Protein AF-A0AAV6Z586-F1 (afdb_monomer_lite)

Organism: Engystomops pustulosus (NCBI:txid76066)

Secondary structure (DSSP, 8-state):
-----HHHHHHHHHHHHHHTGGG---------PPPP----------S--HHHHHHHHHHHHHHHHHHHHHS--TTTTS--PPPHHHHHHHHHHHHHHHHHHHTT--SSSSPPPPP---S-HHHHHTSPPPPHHHHHHHHHHHHHHHHHHTT-S----S-S-------

pLDDT: mean 77.26, std 22.9, range [33.81, 98.69]

Structure (mmCIF, N/CA/C/O backbone):
data_AF-A0AAV6Z586-F1
#
_entry.id   AF-A0AAV6Z586-F1
#
loop_
_atom_site.group_PDB
_atom_site.id
_atom_site.type_symbol
_atom_site.label_atom_id
_atom_site.label_alt_id
_atom_site.label_comp_id
_atom_site.label_asym_id
_atom_site.label_entity_id
_atom_site.label_seq_id
_atom_site.pdbx_PDB_ins_code
_atom_site.Cartn_x
_atom_site.Cartn_y
_atom_site.Cartn_z
_atom_site.occupancy
_atom_site.B_iso_or_equiv
_atom_site.auth_seq_id
_atom_site.auth_comp_id
_atom_site.auth_asym_id
_atom_site.auth_atom_id
_atom_site.pdbx_PDB_model_num
ATOM 1 N N . MET A 1 1 ? 4.780 38.261 -3.158 1.00 38.09 1 MET A N 1
ATOM 2 C CA . MET A 1 1 ? 4.304 36.877 -2.952 1.00 38.09 1 MET A CA 1
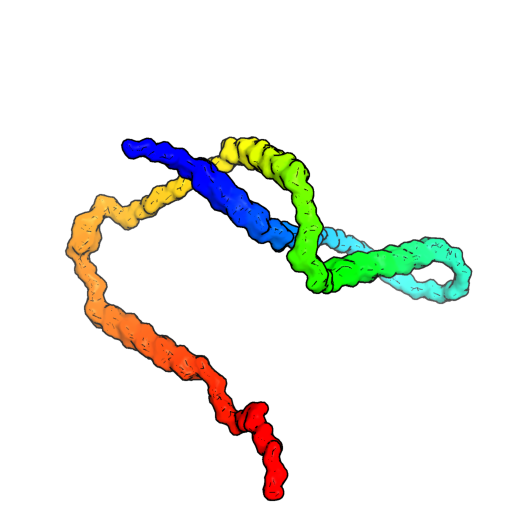ATOM 3 C C . MET A 1 1 ? 4.747 36.446 -1.570 1.00 38.09 1 MET A C 1
ATOM 5 O O . MET A 1 1 ? 5.892 36.068 -1.372 1.00 38.09 1 MET A O 1
ATOM 9 N N . SER A 1 2 ? 3.879 36.674 -0.593 1.00 33.81 2 SER A N 1
ATOM 10 C CA . SER A 1 2 ? 4.098 36.364 0.815 1.00 33.81 2 SER A CA 1
ATOM 11 C C . SER A 1 2 ? 3.975 34.854 1.008 1.00 33.81 2 SER A C 1
ATOM 13 O O . SER A 1 2 ? 2.892 34.299 0.851 1.00 33.81 2 SER A O 1
ATOM 15 N N . CYS A 1 3 ? 5.089 34.193 1.330 1.00 39.31 3 CYS A N 1
ATOM 16 C CA . CYS A 1 3 ? 5.073 32.840 1.877 1.00 39.31 3 CYS A CA 1
ATOM 17 C C . CYS A 1 3 ? 4.271 32.860 3.181 1.00 39.31 3 CYS A C 1
ATOM 19 O O . CYS A 1 3 ? 4.772 33.305 4.214 1.00 39.31 3 CYS A O 1
ATOM 21 N N . LEU A 1 4 ? 3.026 32.393 3.134 1.00 36.91 4 LEU A N 1
ATOM 22 C CA . LEU A 1 4 ? 2.324 31.958 4.334 1.00 36.91 4 LEU A CA 1
ATOM 23 C C . LEU A 1 4 ? 3.135 30.804 4.949 1.00 36.91 4 LEU A C 1
ATOM 25 O O . LEU A 1 4 ? 3.556 29.899 4.223 1.00 36.91 4 LEU A O 1
ATOM 29 N N . PRO A 1 5 ? 3.435 30.842 6.256 1.00 44.72 5 PRO A N 1
ATOM 30 C CA . PRO A 1 5 ? 4.279 29.836 6.873 1.00 44.72 5 PRO A CA 1
ATOM 31 C C . PRO A 1 5 ? 3.540 28.495 6.873 1.00 44.72 5 PRO A C 1
ATOM 33 O O . PRO A 1 5 ? 2.442 28.388 7.416 1.00 44.72 5 PRO A O 1
ATOM 36 N N . LEU A 1 6 ? 4.187 27.460 6.330 1.00 51.44 6 LEU A N 1
ATOM 37 C CA . LEU A 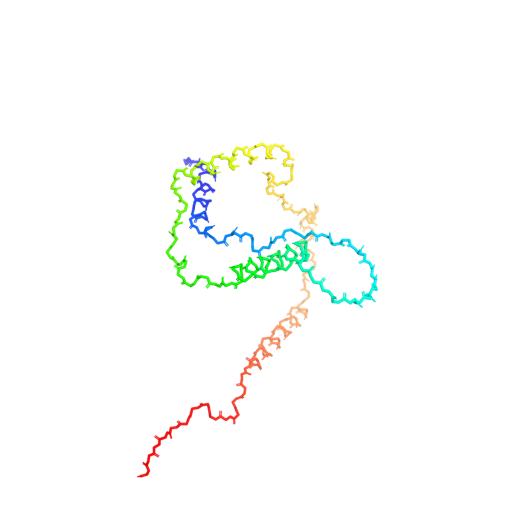1 6 ? 3.762 26.048 6.333 1.00 51.44 6 LEU A CA 1
ATOM 38 C C . LEU A 1 6 ? 3.264 25.525 7.701 1.00 51.44 6 LEU A C 1
ATOM 40 O O . LEU A 1 6 ? 2.594 24.499 7.765 1.00 51.44 6 LEU A O 1
ATOM 44 N N . GLY A 1 7 ? 3.568 26.222 8.800 1.00 45.28 7 GLY A N 1
ATOM 45 C CA . GLY A 1 7 ? 3.055 25.906 10.133 1.0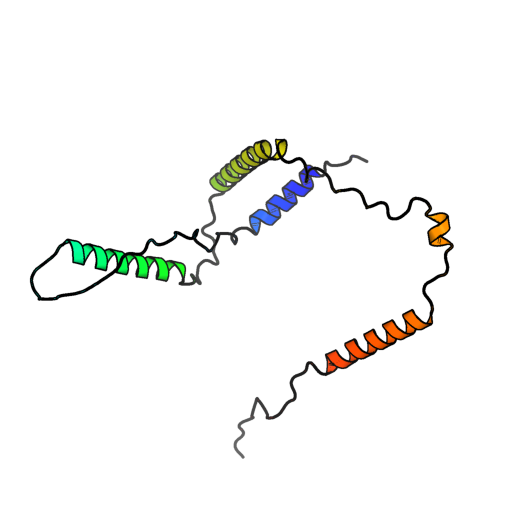0 45.28 7 GLY A CA 1
ATOM 46 C C . GLY A 1 7 ? 1.546 26.121 10.308 1.00 45.28 7 GLY A C 1
ATOM 47 O O . GLY A 1 7 ? 0.948 25.420 11.118 1.00 45.28 7 GLY A O 1
ATOM 48 N N . ALA A 1 8 ? 0.920 27.037 9.558 1.00 45.50 8 ALA A N 1
ATOM 49 C CA . ALA A 1 8 ? -0.525 27.276 9.647 1.00 45.50 8 ALA A CA 1
ATOM 50 C C . ALA A 1 8 ? -1.336 26.169 8.949 1.00 45.50 8 ALA A C 1
ATOM 52 O O . ALA A 1 8 ? -2.339 25.713 9.490 1.00 45.50 8 ALA A O 1
ATOM 53 N N . GLU A 1 9 ? -0.852 25.676 7.806 1.00 48.84 9 GLU A N 1
ATOM 54 C CA . GLU A 1 9 ? -1.457 24.552 7.074 1.00 48.84 9 GLU A CA 1
ATOM 55 C C . GLU A 1 9 ? -1.377 23.245 7.869 1.00 48.84 9 GLU A C 1
ATOM 57 O O . GLU A 1 9 ? -2.368 22.536 8.001 1.00 48.84 9 GLU A O 1
ATOM 62 N N . LEU A 1 10 ? -0.234 22.955 8.504 1.00 56.28 10 LEU A N 1
ATOM 63 C CA . LEU A 1 10 ? -0.113 21.795 9.396 1.00 56.28 10 LEU A CA 1
ATOM 64 C C . LEU A 1 10 ? -1.040 21.889 10.611 1.00 56.28 10 LEU A C 1
ATOM 66 O O . LEU A 1 10 ? -1.527 20.864 11.078 1.00 56.28 10 LEU A O 1
ATOM 70 N N . PHE A 1 11 ? -1.302 23.095 11.118 1.00 57.56 11 PHE A N 1
ATOM 71 C CA . PHE A 1 11 ? -2.239 23.299 12.219 1.00 57.56 11 PHE A CA 1
ATOM 72 C C . PHE A 1 11 ? -3.689 23.062 11.781 1.00 57.56 11 PHE A C 1
ATOM 74 O O . PHE A 1 11 ? -4.417 22.376 12.492 1.00 57.56 11 PHE A O 1
ATOM 81 N N . TYR A 1 12 ? -4.084 23.545 10.597 1.00 52.25 12 TYR A N 1
ATOM 82 C CA . TYR A 1 12 ? -5.405 23.275 10.019 1.00 52.25 12 TYR A CA 1
ATOM 83 C C . TYR A 1 12 ? -5.603 21.795 9.691 1.00 52.25 12 TYR A C 1
ATOM 85 O O . TYR A 1 12 ? -6.643 21.242 10.034 1.00 52.25 12 TYR A O 1
ATOM 93 N N . ILE A 1 13 ? -4.597 21.132 9.115 1.00 56.44 13 ILE A N 1
ATOM 94 C CA . ILE A 1 13 ? -4.632 19.689 8.846 1.00 56.44 13 ILE A CA 1
ATOM 95 C C . ILE A 1 13 ? -4.708 18.903 10.159 1.00 56.44 13 ILE A C 1
ATOM 97 O O . ILE A 1 13 ? -5.482 17.959 10.245 1.00 56.44 13 ILE A O 1
ATOM 101 N N . LEU A 1 14 ? -3.973 19.297 11.205 1.00 57.69 14 LEU A N 1
ATOM 102 C CA . LEU A 1 14 ? -4.038 18.634 12.511 1.00 57.69 14 LEU A CA 1
ATOM 103 C C . LEU A 1 14 ? -5.387 18.860 13.210 1.00 57.69 14 LEU A C 1
ATOM 105 O O . LEU A 1 14 ? -5.879 17.941 13.854 1.00 57.69 14 LEU A O 1
ATOM 109 N N . LEU A 1 15 ? -6.003 20.038 13.064 1.00 55.38 15 LEU A N 1
ATOM 110 C CA . LEU A 1 15 ? -7.355 20.322 13.560 1.00 55.38 15 LEU A CA 1
ATOM 111 C C . LEU A 1 15 ? -8.416 19.512 12.810 1.00 55.38 15 LEU A C 1
ATOM 113 O O . LEU A 1 15 ? -9.266 18.899 13.449 1.00 55.38 15 LEU A O 1
ATOM 117 N N . HIS A 1 16 ? -8.325 19.439 11.479 1.00 53.16 16 HIS A N 1
ATOM 118 C CA . HIS A 1 16 ? -9.228 18.620 10.666 1.00 53.16 16 HIS A CA 1
ATOM 119 C C . HIS A 1 16 ? -9.044 17.122 10.938 1.00 53.16 16 HIS A C 1
ATOM 121 O O . HIS A 1 16 ? -10.018 16.380 10.962 1.00 53.16 16 HIS A O 1
ATOM 127 N N . TYR A 1 17 ? -7.810 16.682 11.196 1.00 49.06 17 TYR A N 1
ATOM 128 C CA . TYR A 1 17 ? -7.505 15.299 11.558 1.00 49.06 17 TYR A CA 1
ATOM 129 C C . TYR A 1 17 ? -7.930 14.973 12.996 1.00 49.06 17 TYR A C 1
ATOM 131 O O . TYR A 1 17 ? -8.316 13.846 13.267 1.00 49.06 17 TYR A O 1
ATOM 139 N N . LEU A 1 18 ? -7.900 15.938 13.925 1.00 51.16 18 LEU A N 1
ATOM 140 C CA . LEU A 1 18 ? -8.383 15.761 15.301 1.00 51.16 18 LEU A CA 1
ATOM 141 C C . LEU A 1 18 ? -9.910 15.721 15.400 1.00 51.16 18 LEU A C 1
ATOM 143 O O . LEU A 1 18 ? -10.421 15.009 16.261 1.00 51.16 18 LEU A O 1
ATOM 147 N N . GLN A 1 19 ? -10.622 16.421 14.511 1.00 45.59 19 GLN A N 1
ATOM 148 C CA . GLN A 1 19 ? -12.076 16.283 14.353 1.00 45.59 19 GLN A CA 1
ATOM 149 C C . GLN A 1 19 ? -12.465 14.829 14.005 1.00 45.59 19 GLN A C 1
ATOM 151 O O . GLN A 1 19 ? -13.517 14.361 14.423 1.00 45.59 19 GLN A O 1
ATOM 156 N N . ASP A 1 20 ? -11.582 14.113 13.301 1.00 45.62 20 ASP A N 1
ATOM 157 C CA . ASP A 1 20 ? -11.736 12.712 12.876 1.00 45.62 20 ASP A CA 1
ATOM 158 C C . ASP A 1 20 ? -11.212 11.699 13.932 1.00 45.62 20 ASP A C 1
ATOM 160 O O . ASP A 1 20 ? -11.467 10.504 13.861 1.00 45.62 20 ASP A O 1
ATOM 164 N N . GLN A 1 21 ? -10.478 12.152 14.963 1.00 42.19 21 GLN A N 1
ATOM 165 C CA . GLN A 1 21 ? -9.766 11.298 15.940 1.00 42.19 21 GLN A CA 1
ATOM 166 C C . GLN A 1 21 ? -10.589 10.879 17.167 1.00 42.19 21 GLN A C 1
ATOM 168 O O . GLN A 1 21 ? -10.015 10.439 18.169 1.00 42.19 21 GLN A O 1
ATOM 173 N N . GLY A 1 22 ? -11.921 10.911 17.094 1.00 44.31 22 GLY A N 1
ATOM 174 C CA . GLY A 1 22 ? -12.759 10.185 18.061 1.00 44.31 22 GLY A CA 1
ATOM 175 C C . GLY A 1 22 ? -12.424 8.681 18.145 1.00 44.31 22 GLY A C 1
ATOM 176 O O . GLY A 1 22 ? -12.797 8.017 19.107 1.00 44.31 22 GLY A O 1
ATOM 177 N N . GLU A 1 23 ? -11.660 8.154 17.181 1.00 45.75 23 GLU A N 1
ATOM 178 C CA . GLU A 1 23 ? -11.500 6.722 16.917 1.00 45.75 23 GLU A CA 1
ATOM 179 C C . GLU A 1 23 ? -10.190 6.071 17.408 1.00 45.75 23 GLU A C 1
ATOM 181 O O . GLU A 1 23 ? -9.974 4.884 17.168 1.00 45.75 23 GLU A O 1
ATOM 186 N N . ARG A 1 24 ? -9.284 6.776 18.105 1.00 46.38 24 ARG A N 1
ATOM 187 C CA . ARG A 1 24 ? -8.026 6.161 18.604 1.00 46.38 24 ARG A CA 1
ATOM 188 C C . ARG A 1 24 ? -7.945 6.016 20.118 1.00 46.38 24 ARG A C 1
ATOM 190 O O . ARG A 1 24 ? -6.904 6.284 20.723 1.00 46.38 24 ARG A O 1
ATOM 197 N N . GLN A 1 25 ? -9.008 5.521 20.745 1.00 48.22 25 GLN A N 1
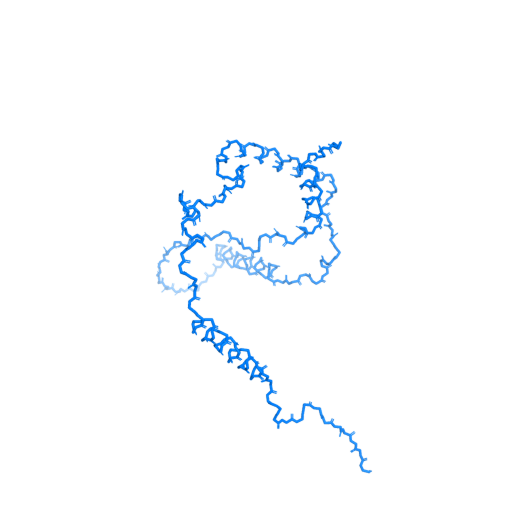ATOM 198 C CA . GLN A 1 25 ? -8.837 4.862 22.037 1.00 48.22 25 GLN A CA 1
ATOM 199 C C . GLN A 1 25 ? -8.125 3.524 21.806 1.00 48.22 25 GLN A C 1
ATOM 201 O O . GLN A 1 25 ? -8.564 2.679 21.034 1.00 48.22 25 GLN A O 1
ATOM 206 N N . HIS A 1 26 ? -6.959 3.368 22.425 1.00 45.72 26 HIS A N 1
ATOM 207 C CA . HIS A 1 26 ? -6.108 2.192 22.299 1.00 45.72 26 HIS A CA 1
ATOM 208 C C . HIS A 1 26 ? -6.846 0.957 22.848 1.00 45.72 26 HIS A C 1
ATOM 210 O O . HIS A 1 26 ? -6.984 0.808 24.058 1.00 45.72 26 HIS A O 1
ATOM 216 N N . LEU A 1 27 ? -7.319 0.073 21.963 1.00 47.78 27 LEU A N 1
ATOM 217 C CA . LEU A 1 27 ? -8.169 -1.086 22.288 1.00 47.78 27 LEU A CA 1
ATOM 218 C C . LEU A 1 27 ? -7.451 -2.246 23.013 1.00 47.78 27 LEU A C 1
ATOM 220 O O . LEU A 1 27 ? -8.009 -3.334 23.125 1.00 47.78 27 LEU A O 1
ATOM 224 N N . LEU A 1 28 ? -6.215 -2.065 23.489 1.00 39.47 28 LEU A N 1
ATOM 225 C CA . LEU A 1 28 ? -5.436 -3.134 24.122 1.00 39.47 28 LEU A CA 1
ATOM 226 C C . LEU A 1 28 ? -4.776 -2.660 25.429 1.00 39.47 28 LEU A C 1
ATOM 228 O O . LEU A 1 28 ? -4.087 -1.631 25.412 1.00 39.47 28 LEU A O 1
ATOM 232 N N . PRO A 1 29 ? -4.923 -3.410 26.543 1.00 45.72 29 PRO A N 1
ATOM 233 C CA . PRO A 1 29 ? -4.160 -3.173 27.763 1.00 45.72 29 PRO A CA 1
ATOM 234 C C . PRO A 1 29 ? -2.696 -3.648 27.615 1.00 45.72 29 PRO A C 1
ATOM 236 O O . PRO A 1 29 ? -2.438 -4.620 26.897 1.00 45.72 29 PRO A O 1
ATOM 239 N N . PRO A 1 30 ? -1.724 -3.007 28.298 1.00 41.16 30 PRO A N 1
ATOM 240 C CA . PRO A 1 30 ? -0.354 -3.504 28.395 1.00 41.16 30 PRO A CA 1
ATOM 241 C C . PRO A 1 30 ? -0.314 -4.868 29.097 1.00 41.16 30 PRO A C 1
ATOM 243 O O . PRO A 1 30 ? -1.027 -5.110 30.066 1.00 41.16 30 PRO A O 1
ATOM 246 N N . ASN A 1 31 ? 0.520 -5.759 28.573 1.00 42.09 31 ASN A N 1
ATOM 247 C CA . ASN A 1 31 ? 0.682 -7.147 28.990 1.00 42.09 31 ASN A CA 1
ATOM 248 C C . ASN A 1 31 ? 1.279 -7.246 30.412 1.00 42.09 31 ASN A C 1
ATOM 250 O O . ASN A 1 31 ? 2.454 -6.938 30.598 1.00 42.09 31 ASN A O 1
ATOM 254 N N . GLU A 1 32 ? 0.500 -7.697 31.399 1.00 41.22 32 GLU A N 1
ATOM 255 C CA . GLU A 1 32 ? 0.994 -8.027 32.745 1.00 41.22 32 GLU A CA 1
ATOM 256 C C . GLU A 1 32 ? 1.363 -9.523 32.802 1.00 41.22 32 GLU A C 1
ATOM 258 O O . GLU A 1 32 ? 0.514 -10.415 32.743 1.00 41.22 32 GLU A O 1
ATOM 263 N N . THR A 1 33 ? 2.666 -9.791 32.882 1.00 40.56 33 THR A N 1
ATOM 264 C CA . THR A 1 33 ? 3.306 -11.102 33.069 1.00 40.56 33 THR A CA 1
ATOM 265 C C . THR A 1 33 ? 2.846 -11.820 34.346 1.00 40.56 33 THR A C 1
ATOM 267 O O . THR A 1 33 ? 2.961 -11.284 35.444 1.00 40.56 33 THR A O 1
ATOM 270 N N . LEU A 1 34 ? 2.402 -13.073 34.207 1.00 34.78 34 LEU A N 1
ATOM 271 C CA . LEU A 1 34 ? 1.961 -13.955 35.296 1.00 34.78 34 LEU A CA 1
ATOM 272 C C . LEU A 1 34 ? 3.147 -14.729 35.920 1.00 34.78 34 LEU A C 1
ATOM 274 O O . LEU A 1 34 ? 3.875 -15.386 35.169 1.00 34.78 34 LEU A O 1
ATOM 278 N N . PRO A 1 35 ? 3.332 -14.766 37.257 1.00 40.44 35 PRO A N 1
ATOM 279 C CA . PRO A 1 35 ? 4.215 -15.739 37.885 1.00 40.44 35 PRO A CA 1
ATOM 280 C C . PRO A 1 35 ? 3.458 -17.024 38.266 1.00 40.44 35 PRO A C 1
ATOM 282 O O . PRO A 1 35 ? 2.429 -17.006 38.937 1.00 40.44 35 PRO A O 1
ATOM 285 N N . ASN A 1 36 ? 4.030 -18.151 37.839 1.00 43.03 36 ASN A N 1
ATOM 286 C CA . ASN A 1 36 ? 3.738 -19.523 38.261 1.00 43.03 36 ASN A CA 1
ATOM 287 C C . ASN A 1 36 ? 3.725 -19.692 39.792 1.00 43.03 36 ASN A C 1
ATOM 289 O O . ASN A 1 36 ? 4.710 -19.325 40.435 1.00 43.03 36 ASN A O 1
ATOM 293 N N . ARG A 1 37 ? 2.755 -20.445 40.340 1.00 36.97 37 ARG A N 1
ATOM 294 C CA . ARG A 1 37 ? 3.068 -21.501 41.324 1.00 36.97 37 ARG A CA 1
ATOM 295 C C . ARG A 1 37 ? 1.992 -22.590 41.423 1.00 36.97 37 ARG A C 1
ATOM 297 O O . ARG A 1 37 ? 0.800 -22.366 41.293 1.00 36.97 37 ARG A O 1
ATOM 304 N N . THR A 1 38 ? 2.529 -23.777 41.637 1.00 34.34 38 THR A N 1
ATOM 305 C CA . THR A 1 38 ? 2.057 -25.154 41.573 1.00 34.34 38 THR A CA 1
ATOM 306 C C . THR A 1 38 ? 1.308 -25.666 42.820 1.00 34.34 38 THR A C 1
ATOM 308 O O . THR A 1 38 ? 1.706 -25.363 43.938 1.00 34.34 38 THR A O 1
ATOM 311 N N . GLN A 1 39 ? 0.364 -26.592 42.568 1.00 37.09 39 GLN A N 1
ATOM 312 C CA . GLN A 1 39 ? 0.301 -27.971 43.106 1.00 37.09 39 GLN A CA 1
ATOM 313 C C . GLN A 1 39 ? -0.537 -28.326 44.362 1.00 37.09 39 GLN A C 1
ATOM 315 O O . GLN A 1 39 ? -0.256 -27.922 45.482 1.00 37.09 39 GLN A O 1
ATOM 320 N N . ASN A 1 40 ? -1.435 -29.287 44.083 1.00 34.19 40 ASN A N 1
ATOM 321 C CA . ASN A 1 40 ? -2.053 -30.353 44.884 1.00 34.19 40 ASN A CA 1
ATOM 322 C C . ASN A 1 40 ? -3.169 -30.035 45.886 1.00 34.19 40 ASN A C 1
ATOM 324 O O . ASN A 1 40 ? -2.978 -29.410 46.922 1.00 34.19 40 ASN A O 1
ATOM 328 N N . GLY A 1 41 ? -4.333 -30.606 45.559 1.00 37.84 41 GLY A N 1
ATOM 329 C CA . GLY A 1 41 ? -5.536 -30.638 46.367 1.00 37.84 41 GLY A CA 1
ATOM 330 C C . GLY A 1 41 ? -5.612 -31.845 47.298 1.00 37.84 41 GLY A C 1
ATOM 331 O O . GLY A 1 41 ? -5.258 -32.972 46.953 1.00 37.84 41 GLY A O 1
ATOM 332 N N . SER A 1 42 ? -6.170 -31.568 48.464 1.00 35.81 42 SER A N 1
ATOM 333 C CA . SER A 1 42 ? -6.913 -32.497 49.300 1.00 35.81 42 SER A CA 1
ATOM 334 C C . SER A 1 42 ? -8.124 -31.710 49.794 1.00 35.81 42 SER A C 1
ATOM 336 O O . SER A 1 42 ? -7.962 -30.794 50.598 1.00 35.81 42 SER A O 1
ATOM 338 N N . GLU A 1 43 ? -9.315 -32.008 49.275 1.00 49.16 43 GLU A N 1
ATOM 339 C CA . GLU A 1 43 ? -10.558 -31.522 49.882 1.00 49.16 43 GLU A CA 1
ATOM 340 C C . GLU A 1 43 ? -10.844 -32.358 51.137 1.00 49.16 43 GLU A C 1
ATOM 342 O O . GLU A 1 43 ? -10.609 -33.571 51.142 1.00 49.16 43 GLU A O 1
ATOM 347 N N . PRO A 1 44 ? -11.341 -31.729 52.212 1.00 45.78 44 PRO A N 1
ATOM 348 C CA . PRO A 1 44 ? -12.765 -31.906 52.444 1.00 45.78 44 PRO A CA 1
ATOM 349 C C . PRO A 1 44 ? -13.477 -30.630 52.912 1.00 45.78 44 PRO A C 1
ATOM 351 O O . PRO A 1 44 ? -13.056 -29.918 53.819 1.00 45.78 44 PRO A O 1
ATOM 354 N N . ASN A 1 45 ? -14.613 -30.410 52.262 1.00 50.16 45 ASN A N 1
ATOM 355 C CA . ASN A 1 45 ? -15.849 -29.797 52.729 1.00 50.16 45 ASN A CA 1
ATOM 356 C C . ASN A 1 45 ? -15.901 -29.367 54.216 1.00 50.16 45 ASN A C 1
ATOM 358 O O . ASN A 1 45 ? -15.955 -30.209 55.111 1.00 50.16 45 ASN A O 1
ATOM 362 N N . CYS A 1 46 ? -15.958 -28.055 54.464 1.00 41.41 46 CYS A N 1
ATOM 363 C CA . CYS A 1 46 ? -17.110 -27.368 55.068 1.00 41.41 46 CYS A CA 1
ATOM 364 C C . CYS A 1 46 ? -16.739 -25.932 55.483 1.00 41.41 46 CYS A C 1
ATOM 366 O O . CYS A 1 46 ? -15.649 -25.663 55.983 1.00 41.41 46 CYS A O 1
ATOM 368 N N . THR A 1 47 ? -17.744 -25.052 55.440 1.00 42.34 47 THR A N 1
ATOM 369 C CA . THR A 1 47 ? -17.850 -23.778 56.184 1.00 42.34 47 THR A CA 1
ATOM 370 C C . THR A 1 47 ? -17.073 -22.559 55.659 1.00 42.34 47 THR A C 1
ATOM 372 O O . THR A 1 47 ? -15.898 -22.368 55.929 1.00 42.34 47 THR A O 1
ATOM 375 N N . ASN A 1 48 ? -17.811 -21.655 54.999 1.00 50.59 48 ASN A N 1
ATOM 376 C CA . ASN A 1 48 ? -17.690 -20.194 55.119 1.00 50.59 48 ASN A CA 1
ATOM 377 C C . ASN A 1 48 ? -16.266 -19.612 55.220 1.00 50.59 48 ASN A C 1
ATOM 379 O O . ASN A 1 48 ? -15.970 -18.888 56.167 1.00 50.59 48 ASN A O 1
ATOM 383 N N . ASN A 1 49 ? -15.406 -19.849 54.228 1.00 46.94 49 ASN A N 1
ATOM 384 C CA . ASN A 1 49 ? -14.161 -19.093 54.118 1.00 46.94 49 ASN A CA 1
ATOM 385 C C . ASN A 1 49 ? -14.430 -17.756 53.403 1.00 46.94 49 ASN A C 1
ATOM 387 O O . ASN A 1 49 ? -14.757 -17.762 52.212 1.00 46.94 49 ASN A O 1
ATOM 391 N N . PRO A 1 50 ? -14.296 -16.597 54.079 1.00 57.44 50 PRO A N 1
ATOM 392 C CA . PRO A 1 50 ? -14.488 -15.299 53.436 1.00 57.44 50 PRO A CA 1
ATOM 393 C C . PRO A 1 50 ? -13.471 -15.062 52.312 1.00 57.44 50 PRO A C 1
ATOM 395 O O . PRO A 1 50 ? -13.792 -14.364 51.359 1.00 57.44 50 PRO A O 1
ATOM 398 N N . SER A 1 51 ? -12.286 -15.689 52.362 1.00 57.12 51 SER A N 1
ATOM 399 C CA . SER A 1 51 ? -11.253 -15.511 51.331 1.00 57.12 51 SER A CA 1
ATOM 400 C C . SER A 1 51 ? -11.593 -16.188 49.996 1.00 57.12 51 SER A C 1
ATOM 402 O O . SER A 1 51 ? -11.277 -15.629 48.953 1.00 57.12 51 SER A O 1
ATOM 404 N N . ALA A 1 52 ? -12.272 -17.343 50.009 1.00 58.12 52 ALA A N 1
ATOM 405 C CA . ALA A 1 52 ? -12.717 -18.021 48.787 1.00 58.12 52 ALA A CA 1
ATOM 406 C C . ALA A 1 52 ? -13.840 -17.233 48.093 1.00 58.12 52 ALA A C 1
ATOM 408 O O . ALA A 1 52 ? -13.866 -17.119 46.874 1.00 58.12 52 ALA A O 1
ATOM 409 N N . ARG A 1 53 ? -14.724 -16.597 48.878 1.00 62.09 53 ARG A N 1
ATOM 410 C CA . ARG A 1 53 ? -15.744 -15.677 48.344 1.00 62.09 53 ARG A CA 1
ATOM 411 C C . ARG A 1 53 ? -15.126 -14.454 47.666 1.00 62.09 53 ARG A C 1
ATOM 413 O O . ARG A 1 53 ? -15.678 -13.969 46.686 1.00 62.09 53 ARG A O 1
ATOM 420 N N . THR A 1 54 ? -14.001 -13.959 48.178 1.00 73.00 54 THR A N 1
ATOM 421 C CA . THR A 1 54 ? -13.294 -12.817 47.586 1.00 73.00 54 THR A CA 1
ATOM 422 C C . THR A 1 54 ? -12.685 -13.155 46.221 1.00 73.00 54 THR A C 1
ATOM 424 O O . THR A 1 54 ? -12.740 -12.315 45.326 1.00 73.00 54 THR A O 1
ATOM 427 N N . ASP A 1 55 ? -12.150 -14.366 46.036 1.00 84.50 55 ASP A N 1
ATOM 428 C CA . ASP A 1 55 ? -11.567 -14.810 44.757 1.00 84.50 55 ASP A CA 1
ATOM 429 C C . ASP A 1 55 ? -12.640 -15.017 43.674 1.00 84.50 55 ASP A C 1
ATOM 431 O O . ASP A 1 55 ? -12.545 -14.466 42.578 1.00 84.50 55 ASP A O 1
ATOM 435 N N . GLU A 1 56 ? -13.747 -15.680 44.023 1.00 92.44 56 GLU A N 1
ATOM 436 C CA . GLU A 1 56 ? -14.912 -15.817 43.136 1.00 92.44 56 GLU A CA 1
ATOM 437 C C . GLU A 1 56 ? -15.478 -14.447 42.731 1.00 92.44 56 GLU A C 1
ATOM 439 O O . GLU A 1 56 ? -15.785 -14.195 41.563 1.00 92.44 56 GLU A O 1
ATOM 444 N N . GLN A 1 57 ? -15.554 -13.506 43.675 1.00 93.69 57 GLN A N 1
ATOM 445 C CA . GLN A 1 57 ? -16.012 -12.150 43.383 1.00 93.69 57 GLN A CA 1
ATOM 446 C C . GLN A 1 57 ? -15.042 -11.391 42.458 1.00 93.69 57 GLN A C 1
ATOM 448 O O . GLN A 1 57 ? -15.487 -10.628 41.592 1.00 93.69 57 GLN A O 1
ATOM 453 N N . ALA A 1 58 ? -13.729 -11.596 42.597 1.00 94.12 58 ALA A N 1
ATOM 454 C CA . ALA A 1 58 ? -12.722 -11.018 41.706 1.00 94.12 58 ALA A CA 1
ATOM 455 C C . ALA A 1 58 ? -12.791 -11.626 40.294 1.00 94.12 58 ALA A C 1
ATOM 457 O O . ALA A 1 58 ? -12.720 -10.893 39.302 1.00 94.12 58 ALA A O 1
ATOM 458 N N . LEU A 1 59 ? -13.005 -12.942 40.191 1.00 95.31 59 LEU A N 1
ATOM 459 C CA . LEU A 1 59 ? -13.220 -13.639 38.923 1.00 95.31 59 LEU A CA 1
ATOM 460 C C . LEU A 1 59 ? -14.461 -13.105 38.200 1.00 95.31 59 LEU A C 1
ATOM 462 O O . LEU A 1 59 ? -14.374 -12.736 37.027 1.00 95.31 59 LEU A O 1
ATOM 466 N N . LEU A 1 60 ? -15.590 -12.989 38.902 1.00 96.56 60 LEU A N 1
ATOM 467 C CA . LEU A 1 60 ? -16.822 -12.416 38.356 1.00 96.56 60 LEU A CA 1
ATOM 468 C C . LEU A 1 60 ? -16.628 -10.955 37.927 1.00 96.56 60 LEU A C 1
ATOM 470 O O . LEU A 1 60 ? -17.071 -10.569 36.847 1.00 96.56 60 LEU A O 1
ATOM 474 N N . SER A 1 61 ? -15.890 -10.161 38.707 1.00 96.06 61 SER A N 1
ATOM 475 C CA . SER A 1 61 ? -15.556 -8.773 38.348 1.00 96.06 61 SER A CA 1
ATOM 476 C C . SER A 1 61 ? -14.713 -8.702 37.073 1.00 96.06 61 SER A C 1
ATOM 478 O O . SER A 1 61 ? -14.962 -7.866 36.205 1.00 96.06 61 SER A O 1
ATOM 480 N N . ARG A 1 62 ? -13.753 -9.619 36.906 1.00 96.69 62 ARG A N 1
ATOM 481 C CA . ARG A 1 62 ? -12.944 -9.729 35.687 1.00 96.69 62 ARG A CA 1
ATOM 482 C C . ARG A 1 62 ? -13.777 -10.175 34.488 1.00 96.69 62 ARG A C 1
ATOM 484 O O . ARG A 1 62 ? -13.566 -9.661 33.391 1.00 96.69 62 ARG A O 1
ATOM 491 N N . ILE A 1 63 ? -14.703 -11.116 34.680 1.00 96.88 63 ILE A N 1
ATOM 492 C CA . ILE A 1 63 ? -15.634 -11.557 33.633 1.00 96.88 63 ILE A CA 1
ATOM 493 C C . ILE A 1 63 ? -16.491 -10.376 33.180 1.00 96.88 63 ILE A C 1
ATOM 495 O O . ILE A 1 63 ? -16.569 -10.122 31.980 1.00 96.88 63 ILE A O 1
ATOM 499 N N . LEU A 1 64 ? -17.069 -9.617 34.112 1.00 97.75 64 LEU A N 1
ATOM 500 C CA . LEU A 1 64 ? -17.874 -8.436 33.799 1.00 97.75 64 LEU A CA 1
ATOM 501 C C . LEU A 1 64 ? -17.055 -7.353 33.094 1.00 97.75 64 LEU A C 1
ATOM 503 O O . LEU A 1 64 ? -17.481 -6.876 32.049 1.00 97.75 64 LEU A O 1
ATOM 507 N N . ALA A 1 65 ? -15.861 -7.020 33.593 1.00 96.75 65 ALA A N 1
ATOM 508 C CA . ALA A 1 65 ? -14.989 -6.026 32.964 1.00 96.75 65 ALA A CA 1
ATOM 509 C C . ALA A 1 65 ? -14.580 -6.438 31.542 1.00 96.75 65 ALA A C 1
ATOM 511 O O . ALA A 1 65 ? -14.667 -5.645 30.607 1.00 96.75 65 ALA A O 1
ATOM 512 N N . ARG A 1 66 ? -14.192 -7.706 31.350 1.00 96.44 66 ARG A N 1
ATOM 513 C CA . ARG A 1 66 ? -13.859 -8.246 30.026 1.00 96.44 66 ARG A CA 1
ATOM 514 C C . ARG A 1 66 ? -15.069 -8.243 29.096 1.00 96.44 66 ARG A C 1
ATOM 516 O O . ARG A 1 66 ? -14.922 -7.965 27.913 1.00 96.44 66 ARG A O 1
ATOM 523 N N . THR A 1 67 ? -16.245 -8.567 29.620 1.00 97.44 67 THR A N 1
ATOM 524 C CA . THR A 1 67 ? -17.488 -8.571 28.843 1.00 97.44 67 THR A CA 1
ATOM 525 C C . THR A 1 67 ? -17.859 -7.153 28.423 1.00 97.44 67 THR A C 1
ATOM 527 O O . THR A 1 67 ? -18.104 -6.928 27.244 1.00 97.44 67 THR A O 1
ATOM 530 N N . ALA A 1 68 ? -17.800 -6.186 29.341 1.00 96.25 68 ALA A N 1
ATOM 531 C CA . ALA A 1 68 ? -18.046 -4.774 29.056 1.00 96.25 68 ALA A CA 1
ATOM 532 C C . ALA A 1 68 ? -17.075 -4.214 28.003 1.00 96.25 68 ALA A C 1
ATOM 534 O O . ALA A 1 68 ? -17.494 -3.465 27.133 1.00 96.25 68 ALA A O 1
ATOM 535 N N . GLN A 1 69 ? -15.805 -4.633 28.027 1.00 94.25 69 GLN A N 1
ATOM 536 C CA . GLN A 1 69 ? -14.802 -4.224 27.037 1.00 94.25 69 GLN A CA 1
ATOM 537 C C . GLN A 1 69 ? -15.029 -4.828 25.638 1.00 94.25 69 GLN A C 1
ATOM 539 O O . GLN A 1 69 ? -14.565 -4.263 24.650 1.00 94.25 69 GLN A O 1
ATOM 544 N N . ASN A 1 70 ? -15.694 -5.985 25.555 1.00 95.19 70 ASN A N 1
ATOM 545 C CA . ASN A 1 70 ? -15.900 -6.732 24.310 1.00 95.19 70 ASN A CA 1
ATOM 546 C C . ASN A 1 70 ? -17.274 -6.494 23.668 1.00 95.19 70 ASN A C 1
ATOM 548 O O . ASN A 1 70 ? -17.472 -6.856 22.508 1.00 95.19 70 ASN A O 1
ATOM 552 N N . ILE A 1 71 ? -18.239 -5.957 24.416 1.00 95.25 71 ILE A N 1
ATOM 553 C CA . ILE A 1 71 ? -19.540 -5.578 23.868 1.00 95.25 71 ILE A CA 1
ATOM 554 C C . ILE A 1 71 ? -19.363 -4.305 23.040 1.00 95.25 71 ILE A C 1
ATOM 556 O O . ILE A 1 71 ? -18.720 -3.351 23.465 1.00 95.25 71 ILE A O 1
ATOM 560 N N . ILE A 1 72 ? -19.954 -4.301 21.848 1.00 90.88 72 ILE A N 1
ATOM 561 C CA . ILE A 1 72 ? -19.975 -3.140 20.961 1.00 90.88 72 ILE A CA 1
ATOM 562 C C . ILE A 1 72 ? -21.182 -2.283 21.338 1.00 90.88 72 ILE A C 1
ATOM 564 O O . ILE A 1 72 ? -22.322 -2.744 21.244 1.00 90.88 72 ILE A O 1
ATOM 568 N N . ASP A 1 73 ? -20.938 -1.038 21.742 1.00 89.31 73 ASP A N 1
ATOM 569 C CA . ASP A 1 73 ? -21.998 -0.045 21.895 1.00 89.31 73 ASP A CA 1
ATOM 570 C C . ASP A 1 73 ? -22.428 0.470 20.515 1.00 89.31 73 ASP A C 1
ATOM 572 O O . ASP A 1 73 ? -21.757 1.286 19.886 1.00 89.31 73 ASP A O 1
ATOM 576 N N . VAL A 1 74 ? -23.566 -0.025 20.034 1.00 88.81 74 VAL A N 1
ATOM 577 C CA . VAL A 1 74 ? -24.153 0.374 18.746 1.00 88.81 74 VAL A CA 1
ATOM 578 C C . VAL A 1 74 ? -24.777 1.777 18.775 1.00 88.81 74 VAL A C 1
ATOM 580 O O . VAL A 1 74 ? -25.150 2.289 17.722 1.00 88.81 74 VAL A O 1
ATOM 583 N N . SER A 1 75 ? -24.899 2.400 19.956 1.00 86.81 75 SER A N 1
ATOM 584 C CA . SER A 1 75 ? -25.463 3.745 20.139 1.00 86.81 75 SER A CA 1
ATOM 585 C C . SER A 1 75 ? -24.414 4.862 20.197 1.00 86.81 75 SER A C 1
ATOM 587 O O . SER A 1 75 ? -24.770 6.032 20.077 1.00 86.81 75 SER A O 1
ATOM 589 N N . ALA A 1 76 ? -23.121 4.523 20.264 1.00 78.38 76 ALA A N 1
ATOM 590 C CA . ALA A 1 76 ? -22.007 5.475 20.366 1.00 78.38 76 ALA A CA 1
ATOM 591 C C . ALA A 1 76 ? -21.774 6.360 19.115 1.00 78.38 76 ALA A C 1
ATOM 593 O O . ALA A 1 76 ? -20.793 7.099 19.051 1.00 78.38 76 ALA A O 1
ATOM 594 N N . VAL A 1 77 ? -22.659 6.296 18.111 1.00 70.06 77 VAL A N 1
ATOM 595 C CA . VAL A 1 77 ? -22.598 7.106 16.880 1.00 70.06 77 VAL A CA 1
ATOM 596 C C . VAL A 1 77 ? -22.794 8.595 17.181 1.00 70.06 77 VAL A C 1
ATOM 598 O O . VAL A 1 77 ? -22.202 9.445 16.518 1.00 70.06 77 VAL A O 1
ATOM 601 N N . GLU A 1 78 ? -23.579 8.926 18.208 1.00 67.75 78 GLU A N 1
ATOM 602 C CA . GLU A 1 78 ? -23.677 10.289 18.719 1.00 67.75 78 GLU A CA 1
ATOM 603 C C . GLU A 1 78 ? -22.656 10.447 19.841 1.00 67.75 78 GLU A C 1
ATOM 605 O O . GLU A 1 78 ? -22.858 10.023 20.979 1.00 67.75 78 GLU A O 1
ATOM 610 N N . SER A 1 79 ? -21.498 11.006 19.495 1.00 61.22 79 SER A N 1
ATOM 611 C CA . SER A 1 79 ? -20.467 11.297 20.479 1.00 61.22 79 SER A CA 1
ATOM 612 C C . SER A 1 79 ? -21.064 12.216 21.547 1.00 61.22 79 SER A C 1
ATOM 614 O O . SER A 1 79 ? -21.304 13.395 21.278 1.00 61.22 79 SER A O 1
ATOM 616 N N . GLN A 1 80 ? -21.221 11.730 22.783 1.00 61.34 80 GLN A N 1
ATOM 617 C CA . GLN A 1 80 ? -21.051 12.604 23.946 1.00 61.34 80 GLN A CA 1
ATOM 618 C C . GLN A 1 80 ? -19.585 13.028 23.931 1.00 61.34 80 GLN A C 1
ATOM 620 O O . GLN A 1 80 ? -18.711 12.416 24.543 1.00 61.34 80 GLN A O 1
ATOM 625 N N . GLY A 1 81 ? -19.313 13.992 23.056 1.00 70.25 81 GLY A N 1
ATOM 626 C CA . GLY A 1 81 ? -17.985 14.455 22.746 1.00 70.25 81 GLY A CA 1
ATOM 627 C C . GLY A 1 81 ? -17.352 15.037 23.993 1.00 70.25 81 GLY A C 1
ATOM 628 O O . GLY A 1 81 ? -18.018 15.605 24.855 1.00 70.25 81 GLY A O 1
ATOM 629 N N . MET A 1 82 ? -16.035 14.905 24.050 1.00 78.44 82 MET A N 1
ATOM 630 C CA . MET A 1 82 ? -15.207 15.691 24.945 1.00 78.44 82 MET A CA 1
ATOM 631 C C . MET A 1 82 ? -15.622 17.163 24.867 1.00 78.44 82 MET A C 1
ATOM 633 O O . MET A 1 82 ? -15.784 17.700 23.766 1.00 78.44 82 MET A O 1
ATOM 637 N N . GLU A 1 83 ? -15.793 17.820 26.012 1.00 87.88 83 GLU A N 1
ATOM 638 C CA . GLU A 1 83 ? -16.189 19.221 25.994 1.00 87.88 83 GLU A CA 1
ATOM 639 C C . GLU A 1 83 ? -15.114 20.066 25.293 1.00 87.88 83 GLU A C 1
ATOM 641 O O . GLU A 1 83 ? -13.912 19.791 25.378 1.00 87.88 83 GLU A O 1
ATOM 646 N N . GLN A 1 84 ? -15.533 21.127 24.596 1.00 86.88 84 GLN A N 1
ATOM 647 C CA . GLN A 1 84 ? -14.615 21.967 23.820 1.00 86.88 84 GLN A CA 1
ATOM 648 C C . GLN A 1 84 ? -13.450 22.485 24.677 1.00 86.88 84 GLN A C 1
ATOM 650 O O . GLN A 1 84 ? -12.305 22.509 24.222 1.00 86.88 84 GLN A O 1
ATOM 655 N N . HIS A 1 85 ? -13.734 22.872 25.922 1.00 92.75 85 HIS A N 1
ATOM 656 C CA . HIS A 1 85 ? -12.737 23.404 26.842 1.00 92.75 85 HIS A CA 1
ATOM 657 C C . HIS A 1 85 ? -11.688 22.341 27.222 1.00 92.75 85 HIS A C 1
ATOM 659 O O . HIS A 1 85 ? -10.488 22.612 27.147 1.00 92.75 85 HIS A O 1
ATOM 665 N N . GLU A 1 86 ? -12.114 21.105 27.505 1.00 91.50 86 GLU A N 1
ATOM 666 C CA . GLU A 1 86 ? -11.202 19.997 27.782 1.00 91.50 86 GLU A CA 1
ATOM 667 C C . GLU A 1 86 ? -10.324 19.703 26.555 1.00 91.50 86 GLU A C 1
ATOM 669 O O . GLU A 1 86 ? -9.128 19.414 26.684 1.00 91.50 86 GLU A O 1
ATOM 674 N N . CYS A 1 87 ? -10.912 19.733 25.352 1.00 89.81 87 CYS A N 1
ATOM 675 C CA . CYS A 1 87 ? -10.194 19.457 24.108 1.00 89.81 87 CYS A CA 1
ATOM 676 C C . CYS A 1 87 ? -9.090 20.499 23.884 1.00 89.81 87 CYS A C 1
ATOM 678 O O . CYS A 1 87 ? -7.936 20.151 23.614 1.00 89.81 87 CYS A O 1
ATOM 680 N N . MET A 1 88 ? -9.415 21.778 24.087 1.00 92.12 88 MET A N 1
ATOM 681 C CA . MET A 1 88 ? -8.455 22.878 23.994 1.00 92.12 88 MET A CA 1
ATOM 682 C C . MET A 1 88 ? -7.324 22.753 25.022 1.00 92.12 88 MET A C 1
ATOM 684 O O . MET A 1 88 ? -6.151 22.944 24.678 1.00 92.12 88 MET A O 1
ATOM 688 N N . ASP A 1 89 ? -7.643 22.385 26.262 1.00 94.94 89 ASP A N 1
ATOM 689 C CA . ASP A 1 89 ? -6.639 22.167 27.303 1.00 94.94 89 ASP A CA 1
ATOM 690 C C . ASP A 1 89 ? -5.729 20.982 26.972 1.00 94.94 89 ASP A C 1
ATOM 692 O O . ASP A 1 89 ? -4.501 21.081 27.091 1.00 94.94 89 ASP A O 1
ATOM 696 N N . ARG A 1 90 ? -6.297 19.877 26.478 1.00 93.75 90 ARG A N 1
ATOM 697 C CA . ARG A 1 90 ? -5.534 18.701 26.039 1.00 93.75 90 ARG A CA 1
ATOM 698 C C . ARG A 1 90 ? -4.620 19.037 24.858 1.00 93.75 90 ARG A C 1
ATOM 700 O O . ARG A 1 90 ? -3.445 18.659 24.879 1.00 93.75 90 ARG A O 1
ATOM 707 N N . ALA A 1 91 ? -5.103 19.804 23.881 1.00 93.69 91 ALA A N 1
ATOM 708 C CA . ALA A 1 91 ? -4.292 20.283 22.764 1.00 93.69 91 ALA A CA 1
ATOM 709 C C . ALA A 1 91 ? -3.103 21.121 23.262 1.00 93.69 91 ALA A C 1
ATOM 711 O O . ALA A 1 91 ? -1.959 20.839 22.901 1.00 93.69 91 ALA A O 1
ATOM 712 N N . ARG A 1 92 ? -3.336 22.073 24.178 1.00 96.75 92 ARG A N 1
ATOM 713 C CA . ARG A 1 92 ? -2.268 22.884 24.792 1.00 96.75 92 ARG A CA 1
ATOM 714 C C . ARG A 1 92 ? -1.242 22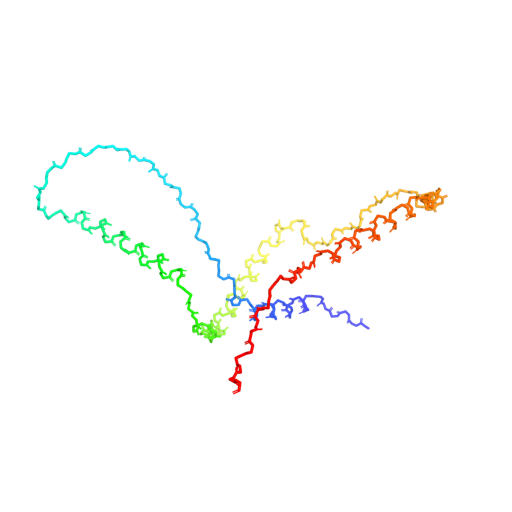.020 25.532 1.00 96.75 92 ARG A C 1
ATOM 716 O O . ARG A 1 92 ? -0.030 22.250 25.412 1.00 96.75 92 ARG A O 1
ATOM 723 N N . GLN A 1 93 ? -1.701 21.019 26.283 1.00 96.69 93 GLN A N 1
ATOM 724 C CA . GLN A 1 93 ? -0.822 20.080 26.985 1.00 96.69 93 GLN A CA 1
ATOM 725 C C . GLN A 1 93 ? 0.050 19.285 26.006 1.00 96.69 93 GLN A C 1
ATOM 727 O O . GLN A 1 93 ? 1.260 19.167 26.226 1.00 96.69 93 GLN A O 1
ATOM 732 N N . TYR A 1 94 ? -0.527 18.771 24.919 1.00 96.38 94 TYR A N 1
ATOM 733 C CA . TYR A 1 94 ? 0.222 18.049 23.891 1.00 96.38 94 TYR A CA 1
ATOM 734 C C . TYR A 1 94 ? 1.199 18.949 23.149 1.00 96.38 94 TYR A C 1
ATOM 736 O O . TYR A 1 94 ? 2.354 18.556 23.003 1.00 96.38 94 TYR A O 1
ATOM 744 N N . SER A 1 95 ? 0.813 20.171 22.778 1.00 95.25 95 SER A N 1
ATOM 745 C CA . SER A 1 95 ? 1.738 21.139 22.178 1.00 95.25 95 SER A CA 1
ATOM 746 C C . SER A 1 95 ? 2.932 21.416 23.094 1.00 95.25 95 SER A C 1
ATOM 748 O O . SER A 1 95 ? 4.074 21.417 22.637 1.00 95.25 95 SER A O 1
ATOM 750 N N . THR A 1 96 ? 2.697 21.572 24.401 1.00 95.62 96 THR A N 1
ATOM 751 C CA . THR A 1 96 ? 3.767 21.809 25.384 1.00 95.62 96 THR A CA 1
ATOM 752 C C . THR A 1 96 ? 4.689 20.596 25.529 1.00 95.62 96 THR A C 1
ATOM 754 O O . THR A 1 96 ? 5.913 20.743 25.539 1.00 95.62 96 THR A O 1
ATOM 757 N N . LYS A 1 97 ? 4.126 19.384 25.630 1.00 94.94 97 LYS A N 1
ATOM 758 C CA . LYS A 1 97 ? 4.903 18.133 25.698 1.00 94.94 97 LYS A CA 1
ATOM 759 C C . LYS A 1 97 ? 5.712 17.920 24.417 1.00 94.94 97 LYS A C 1
ATOM 761 O O . LYS A 1 97 ? 6.901 17.619 24.490 1.00 94.94 97 LYS A O 1
ATOM 766 N N . LEU A 1 98 ? 5.098 18.145 23.258 1.00 93.00 98 LEU A N 1
ATOM 767 C CA . LEU A 1 98 ? 5.742 18.015 21.958 1.00 93.00 98 LEU A CA 1
ATOM 768 C C . LEU A 1 98 ? 6.879 19.023 21.797 1.00 93.00 98 LEU A C 1
ATOM 770 O O . LEU A 1 98 ? 7.957 18.630 21.370 1.00 93.00 98 LEU A O 1
ATOM 774 N N . ALA A 1 99 ? 6.692 20.286 22.192 1.00 91.31 99 ALA A N 1
ATOM 775 C CA . ALA A 1 99 ? 7.751 21.295 22.143 1.00 91.31 99 ALA A CA 1
ATOM 776 C C . ALA A 1 99 ? 8.989 20.875 22.956 1.00 91.31 99 ALA A C 1
ATOM 778 O O . ALA A 1 99 ? 10.113 21.018 22.477 1.00 91.31 99 ALA A O 1
ATOM 779 N N . LYS A 1 100 ? 8.787 20.280 24.143 1.00 91.50 100 LYS A N 1
ATOM 780 C CA . LYS A 1 100 ? 9.879 19.740 24.973 1.00 91.50 100 LYS A CA 1
ATOM 781 C C . LYS A 1 100 ? 10.598 18.567 24.300 1.00 91.50 100 LYS A C 1
ATOM 783 O O . LYS A 1 100 ? 11.823 18.523 24.302 1.00 91.50 100 LYS A O 1
ATOM 788 N N . LEU A 1 101 ? 9.854 17.634 23.704 1.00 89.69 101 LEU A N 1
ATOM 789 C CA . LEU A 1 101 ? 10.426 16.462 23.021 1.00 89.69 101 LEU A CA 1
ATOM 790 C C . LEU A 1 101 ? 11.128 16.830 21.706 1.00 89.69 101 LEU A C 1
ATOM 792 O O . LEU A 1 101 ? 12.143 16.240 21.347 1.00 89.69 101 LEU A O 1
ATOM 796 N N . SER A 1 102 ? 10.606 17.836 21.008 1.00 87.06 102 SER A N 1
ATOM 797 C CA . SER A 1 102 ? 11.067 18.309 19.701 1.00 87.06 102 SER A CA 1
ATOM 798 C C . SER A 1 102 ? 12.522 18.795 19.720 1.00 87.06 102 SER A C 1
ATOM 800 O O . SER A 1 102 ? 13.222 18.663 18.718 1.00 87.06 102 SER A O 1
ATOM 802 N N . GLY A 1 103 ? 13.009 19.303 20.860 1.00 81.12 103 GLY A N 1
ATOM 803 C CA . GLY A 1 103 ? 14.415 19.688 21.040 1.00 81.12 103 GLY A CA 1
ATOM 804 C C . GLY A 1 103 ? 15.392 18.506 21.029 1.00 81.12 103 GLY A C 1
ATOM 805 O O . GLY A 1 103 ? 16.518 18.656 20.566 1.00 81.12 103 GLY A O 1
ATOM 806 N N . ASN A 1 104 ? 14.942 17.324 21.459 1.00 81.56 104 ASN A N 1
ATOM 807 C CA . ASN A 1 104 ? 15.754 16.103 21.513 1.00 81.56 104 ASN A CA 1
ATOM 808 C C . ASN A 1 104 ? 15.640 15.261 20.230 1.00 81.56 104 ASN A C 1
ATOM 810 O O . ASN A 1 104 ? 16.344 14.265 20.071 1.00 81.56 104 ASN A O 1
ATOM 814 N N . LEU A 1 105 ? 14.749 15.640 19.308 1.00 84.56 105 LEU A N 1
ATOM 815 C CA . LEU A 1 105 ? 14.516 14.911 18.069 1.00 84.56 105 LEU A CA 1
ATOM 816 C C . LEU A 1 105 ? 15.479 15.402 16.987 1.00 84.56 105 LEU A C 1
ATOM 818 O O . LEU A 1 105 ? 15.252 16.428 16.354 1.00 84.56 105 LEU A O 1
ATOM 822 N N . THR A 1 106 ? 16.567 14.671 16.767 1.00 79.44 106 THR A N 1
ATOM 823 C CA . THR A 1 106 ? 17.630 15.075 15.831 1.00 79.44 106 THR A CA 1
ATOM 824 C C . THR A 1 106 ? 17.379 14.645 14.382 1.00 79.44 106 THR A C 1
ATOM 826 O O . THR A 1 106 ? 17.874 15.294 13.466 1.00 79.44 106 THR A O 1
ATOM 829 N N . HIS A 1 107 ? 16.584 13.594 14.153 1.00 80.75 107 HIS A N 1
ATOM 830 C CA . HIS A 1 107 ? 16.501 12.909 12.856 1.00 80.75 107 HIS A CA 1
ATOM 831 C C . HIS A 1 107 ? 15.276 13.264 11.995 1.00 80.75 107 HIS A C 1
ATOM 833 O O . HIS A 1 107 ? 15.385 13.254 10.776 1.00 80.75 107 HIS A O 1
ATOM 839 N N . TRP A 1 108 ? 14.140 13.657 12.582 1.00 85.81 108 TRP A N 1
ATOM 840 C CA . TRP A 1 108 ? 12.912 13.999 11.831 1.00 85.81 108 TRP A CA 1
ATOM 841 C C . TRP A 1 108 ? 12.680 15.507 11.672 1.00 85.81 108 TRP A C 1
ATOM 843 O O . TRP A 1 108 ? 11.549 15.967 11.537 1.00 85.81 108 TRP A O 1
ATOM 853 N N . ARG A 1 109 ? 13.736 16.321 11.750 1.00 85.19 109 ARG A N 1
ATOM 854 C CA . ARG A 1 109 ? 13.609 17.792 11.698 1.00 85.19 109 ARG A CA 1
ATOM 855 C C . ARG A 1 109 ? 13.464 18.322 10.282 1.00 85.19 109 ARG A C 1
ATOM 857 O O . ARG A 1 109 ? 12.941 19.413 10.080 1.00 85.19 109 ARG A O 1
ATOM 864 N N . LYS A 1 110 ? 14.003 17.580 9.322 1.00 87.25 110 LYS A N 1
ATOM 865 C CA . LYS A 1 110 ? 14.036 17.935 7.911 1.00 87.25 110 LYS A CA 1
ATOM 866 C C . LYS A 1 110 ? 13.792 16.676 7.104 1.00 87.25 110 LYS A C 1
ATOM 868 O O . LYS A 1 110 ? 14.184 15.589 7.523 1.00 87.25 110 LYS A O 1
ATOM 873 N N . VAL A 1 111 ? 13.175 16.848 5.944 1.00 90.88 111 VAL A N 1
ATOM 874 C CA . VAL A 1 111 ? 13.133 15.796 4.932 1.00 90.88 111 VAL A CA 1
ATOM 875 C C . VAL A 1 111 ? 14.582 15.497 4.527 1.00 90.88 111 VAL A C 1
ATOM 877 O O . VAL A 1 111 ? 15.309 16.443 4.199 1.00 90.88 111 VAL A O 1
ATOM 880 N N . PRO A 1 112 ? 15.039 14.233 4.599 1.00 91.25 112 PRO A N 1
ATOM 881 C CA . PRO A 1 112 ? 16.364 13.867 4.119 1.00 91.25 112 PRO A CA 1
ATOM 882 C C . PRO A 1 112 ? 16.533 14.266 2.644 1.00 91.25 112 PRO A C 1
ATOM 884 O O . PRO A 1 112 ? 15.569 14.176 1.879 1.00 91.25 112 PRO A O 1
ATOM 887 N N . PRO A 1 113 ? 17.725 14.715 2.217 1.00 93.88 113 PRO A N 1
ATOM 888 C CA . PRO A 1 113 ? 17.973 14.990 0.808 1.00 93.88 113 PRO A CA 1
ATOM 889 C C . PRO A 1 113 ? 17.878 13.701 -0.020 1.00 93.88 113 PRO A C 1
ATOM 891 O O . PRO A 1 113 ? 18.067 12.600 0.501 1.00 93.88 113 PRO A O 1
ATOM 894 N N . LEU A 1 114 ? 17.628 13.843 -1.324 1.00 95.62 114 LEU A N 1
ATOM 895 C CA . LEU A 1 114 ? 17.720 12.713 -2.248 1.00 95.62 114 LEU A CA 1
ATOM 896 C C . LEU A 1 114 ? 19.139 12.116 -2.208 1.00 95.62 114 LEU A C 1
ATOM 898 O O . LEU A 1 114 ? 20.114 12.873 -2.145 1.00 95.62 114 LEU A O 1
ATOM 902 N N . PRO A 1 115 ? 19.278 10.780 -2.253 1.00 96.81 115 PRO A N 1
ATOM 903 C CA . PRO A 1 115 ? 20.586 10.144 -2.275 1.00 96.81 115 PRO A CA 1
ATOM 904 C C . PRO A 1 115 ? 21.321 10.474 -3.579 1.00 96.81 115 PRO A C 1
ATOM 906 O O . PRO A 1 115 ? 20.734 10.461 -4.662 1.00 96.81 115 PRO A O 1
ATOM 909 N N . SER A 1 116 ? 22.625 10.740 -3.482 1.00 96.69 116 SER A N 1
ATOM 910 C CA . SER A 1 116 ? 23.474 10.881 -4.666 1.00 96.69 116 SER A CA 1
ATOM 911 C C . SER A 1 116 ? 23.715 9.505 -5.286 1.00 96.69 116 SER A C 1
ATOM 913 O O . SER A 1 116 ? 24.313 8.640 -4.649 1.00 96.69 116 SER A O 1
ATOM 915 N N . LEU A 1 117 ? 23.230 9.299 -6.513 1.00 97.12 117 LEU A N 1
ATOM 916 C CA . LEU A 1 117 ? 23.339 8.015 -7.217 1.00 97.12 117 LEU A CA 1
ATOM 917 C C . LEU A 1 117 ? 24.663 7.864 -7.982 1.00 97.12 117 LEU A C 1
ATOM 919 O O . LEU A 1 117 ? 25.133 6.750 -8.185 1.00 97.12 117 LEU A O 1
ATOM 923 N N . THR A 1 118 ? 25.258 8.972 -8.433 1.00 96.44 118 THR A N 1
ATOM 924 C CA . THR A 1 118 ? 26.515 8.982 -9.196 1.00 96.44 118 THR A CA 1
ATOM 925 C C . THR A 1 118 ? 27.209 10.341 -9.104 1.00 96.44 118 THR A C 1
ATOM 927 O O . THR A 1 118 ? 26.552 11.378 -9.037 1.00 96.44 118 THR A O 1
ATOM 930 N N . ALA A 1 119 ? 28.544 10.345 -9.146 1.00 97.44 119 ALA A N 1
ATOM 931 C CA . ALA A 1 119 ? 29.353 11.560 -9.271 1.00 97.44 119 ALA A CA 1
ATOM 932 C C . ALA A 1 119 ? 29.546 12.010 -10.736 1.00 97.44 119 ALA A C 1
ATOM 934 O O . ALA A 1 119 ? 30.021 13.117 -10.980 1.00 97.44 119 ALA A O 1
ATOM 935 N N . GLN A 1 120 ? 29.188 11.168 -11.713 1.00 97.62 120 GLN A N 1
ATOM 936 C CA . GLN A 1 120 ? 29.396 11.411 -13.147 1.00 97.62 120 GLN A CA 1
ATOM 937 C C . GLN A 1 120 ? 28.078 11.231 -13.925 1.00 97.62 120 GLN A C 1
ATOM 939 O O . GLN A 1 120 ? 27.933 10.279 -14.696 1.00 97.62 120 GLN A O 1
ATOM 944 N N . PRO A 1 121 ? 27.093 12.133 -13.746 1.00 97.56 121 PRO A N 1
ATOM 945 C CA . PRO A 1 121 ? 25.759 11.979 -14.330 1.00 97.56 121 PRO A CA 1
ATOM 946 C C . PRO A 1 121 ? 25.787 11.916 -15.860 1.00 97.56 121 PRO A C 1
ATOM 948 O O . PRO A 1 121 ? 25.092 11.096 -16.446 1.00 97.56 121 PRO A O 1
ATOM 951 N N . HIS A 1 122 ? 26.635 12.714 -16.515 1.00 98.19 122 HIS A N 1
ATOM 952 C CA . HIS A 1 122 ? 26.747 12.709 -17.976 1.00 98.19 122 HIS A CA 1
ATOM 953 C C . HIS A 1 122 ? 27.238 11.369 -18.533 1.00 98.19 122 HIS A C 1
ATOM 955 O O . HIS A 1 122 ? 26.752 10.937 -19.570 1.00 98.19 122 HIS A O 1
ATOM 961 N N . GLN A 1 123 ? 28.164 10.698 -17.838 1.00 98.00 123 GLN A N 1
ATOM 962 C CA . GLN A 1 123 ? 28.675 9.396 -18.265 1.00 98.00 123 GLN A CA 1
ATOM 963 C C . GLN A 1 123 ? 27.616 8.303 -18.104 1.00 98.00 123 GLN A C 1
ATOM 965 O O . GLN A 1 123 ? 27.435 7.504 -19.014 1.00 98.00 123 GLN A O 1
ATOM 970 N N . ILE A 1 124 ? 26.898 8.287 -16.975 1.00 98.00 124 ILE A N 1
ATOM 971 C CA . ILE A 1 124 ? 25.822 7.313 -16.735 1.00 98.00 124 ILE A CA 1
ATOM 972 C C . ILE A 1 124 ? 24.670 7.510 -17.724 1.00 98.00 124 ILE A C 1
ATOM 974 O O . ILE A 1 124 ? 24.131 6.541 -18.235 1.00 98.00 124 ILE A O 1
ATOM 978 N N . LEU A 1 125 ? 24.303 8.753 -18.036 1.00 97.56 125 LEU A N 1
ATOM 979 C CA . LEU A 1 125 ? 23.225 9.026 -18.992 1.00 97.56 125 LEU A CA 1
ATOM 980 C C . LEU A 1 125 ? 23.615 8.738 -20.450 1.00 97.56 125 LEU A C 1
ATOM 982 O O . LEU A 1 125 ? 22.730 8.568 -21.282 1.00 97.56 125 LEU A O 1
ATOM 986 N N . ALA A 1 126 ? 24.913 8.700 -20.757 1.00 97.81 126 ALA A N 1
ATOM 987 C CA . ALA A 1 126 ? 25.441 8.358 -22.075 1.00 97.81 126 ALA A CA 1
ATOM 988 C C . ALA A 1 126 ? 25.834 6.875 -22.206 1.00 97.81 126 ALA A C 1
ATOM 990 O O . ALA A 1 126 ? 26.353 6.486 -23.252 1.00 97.81 126 ALA A O 1
ATOM 991 N N . SER A 1 127 ? 25.639 6.059 -21.162 1.00 97.88 127 SER A N 1
ATOM 992 C CA . SER A 1 127 ? 25.901 4.623 -21.239 1.00 97.88 127 SER A CA 1
ATOM 993 C C . SER A 1 127 ? 24.899 3.926 -22.153 1.00 97.88 127 SER A C 1
ATOM 995 O O . SER A 1 127 ? 23.843 4.476 -22.477 1.00 97.88 127 SER A O 1
ATOM 997 N N . ASP A 1 128 ? 25.202 2.681 -22.514 1.00 97.62 128 ASP A N 1
ATOM 998 C CA . ASP A 1 128 ? 24.281 1.867 -23.298 1.00 97.62 128 ASP A CA 1
ATOM 999 C C . ASP A 1 128 ? 22.905 1.787 -22.611 1.00 97.62 128 ASP A C 1
ATOM 1001 O O . ASP A 1 128 ? 22.827 1.581 -21.391 1.00 97.62 128 ASP A O 1
ATOM 1005 N N . PRO A 1 129 ? 21.809 1.983 -23.365 1.00 97.12 129 PRO A N 1
ATOM 1006 C CA . PRO A 1 129 ? 20.466 1.900 -22.816 1.00 97.12 129 PRO A CA 1
ATOM 1007 C C . PRO A 1 129 ? 20.103 0.450 -22.479 1.00 97.12 129 PRO A C 1
ATOM 1009 O O . PRO A 1 129 ? 20.737 -0.504 -22.932 1.00 97.12 129 PRO A O 1
ATOM 1012 N N . VAL A 1 130 ? 19.016 0.280 -21.725 1.00 97.69 130 VAL A N 1
ATOM 1013 C CA . VAL A 1 130 ? 18.452 -1.047 -21.444 1.00 97.69 130 VAL A CA 1
ATOM 1014 C C . VAL A 1 130 ? 18.136 -1.767 -22.768 1.00 97.69 130 VAL A C 1
ATOM 1016 O O . VAL A 1 130 ? 17.442 -1.185 -23.612 1.00 97.69 130 VAL A O 1
ATOM 1019 N N . PRO A 1 131 ? 18.604 -3.016 -22.972 1.00 98.44 131 PRO A N 1
ATOM 1020 C CA . PRO A 1 131 ? 18.336 -3.767 -24.193 1.00 98.44 131 PRO A CA 1
ATOM 1021 C C . PRO A 1 131 ? 16.837 -3.900 -24.478 1.00 98.44 131 PRO A C 1
ATOM 1023 O O . PRO A 1 131 ? 16.037 -4.219 -23.599 1.00 98.44 131 PRO A O 1
ATOM 1026 N N . TYR A 1 132 ? 16.439 -3.726 -25.741 1.00 98.31 132 TYR A N 1
ATOM 1027 C CA . TYR A 1 132 ? 15.026 -3.815 -26.132 1.00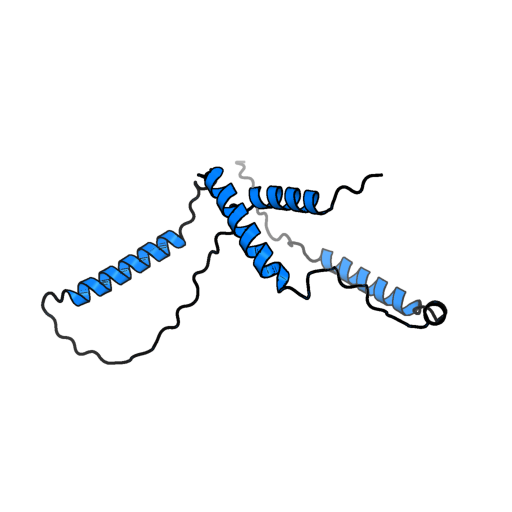 98.31 132 TYR A CA 1
ATOM 1028 C C . TYR A 1 132 ? 14.405 -5.195 -25.850 1.00 98.31 132 TYR A C 1
ATOM 1030 O O . TYR A 1 132 ? 13.214 -5.288 -25.552 1.00 98.31 132 TYR A O 1
ATOM 1038 N N . ALA A 1 133 ? 15.211 -6.262 -25.905 1.00 98.62 133 ALA A N 1
ATOM 1039 C CA . ALA A 1 133 ? 14.780 -7.619 -25.574 1.00 98.62 133 ALA A CA 1
ATOM 1040 C C . ALA A 1 133 ? 14.225 -7.719 -24.142 1.00 98.62 133 ALA A C 1
ATOM 1042 O O . ALA A 1 133 ? 13.171 -8.324 -23.943 1.00 98.62 133 ALA A O 1
ATOM 1043 N N . ASP A 1 134 ? 14.864 -7.052 -23.178 1.00 98.62 134 ASP A N 1
ATOM 1044 C CA . ASP A 1 134 ? 14.441 -7.044 -21.775 1.00 98.62 134 ASP A CA 1
ATOM 1045 C C . ASP A 1 134 ? 13.101 -6.316 -21.621 1.00 98.62 134 ASP A C 1
ATOM 1047 O O . ASP A 1 134 ? 12.188 -6.804 -20.953 1.00 98.62 134 ASP A O 1
ATOM 1051 N N . ILE A 1 135 ? 12.932 -5.184 -22.315 1.00 98.56 135 ILE A N 1
ATOM 1052 C CA . ILE A 1 135 ? 11.674 -4.420 -22.326 1.00 98.56 135 ILE A CA 1
ATOM 1053 C C . ILE A 1 135 ? 10.532 -5.275 -22.893 1.00 98.56 135 ILE A C 1
ATOM 1055 O O . ILE A 1 135 ? 9.437 -5.314 -22.320 1.00 98.56 135 ILE A O 1
ATOM 1059 N N . GLN A 1 136 ? 10.775 -5.989 -23.996 1.00 98.69 136 GLN A N 1
ATOM 1060 C CA . GLN A 1 136 ? 9.792 -6.896 -24.597 1.00 98.69 136 GLN A CA 1
ATOM 1061 C C . GLN A 1 136 ? 9.447 -8.062 -23.668 1.00 98.69 136 GLN A C 1
ATOM 1063 O O . GLN A 1 136 ? 8.272 -8.402 -23.507 1.00 98.69 136 GLN A O 1
ATOM 1068 N N . GLN A 1 137 ? 10.450 -8.649 -23.016 1.00 98.62 137 GLN A N 1
ATOM 1069 C CA . GLN A 1 137 ? 10.244 -9.730 -22.061 1.00 98.62 137 GLN A CA 1
ATOM 1070 C C . GLN A 1 137 ? 9.395 -9.273 -20.869 1.00 98.62 137 GLN A C 1
ATOM 1072 O O . GLN A 1 137 ? 8.407 -9.933 -20.543 1.00 98.62 137 GLN A O 1
ATOM 1077 N N . VAL A 1 138 ? 9.723 -8.134 -20.251 1.00 98.69 138 VAL A N 1
ATOM 1078 C CA . VAL A 1 138 ? 8.957 -7.576 -19.123 1.00 98.69 138 VAL A CA 1
ATOM 1079 C C . VAL A 1 138 ? 7.531 -7.227 -19.549 1.00 98.69 138 VAL A C 1
ATOM 1081 O O . VAL A 1 138 ? 6.585 -7.557 -18.835 1.00 98.69 138 VAL A O 1
ATOM 1084 N N . SER A 1 139 ? 7.352 -6.648 -20.738 1.00 98.69 139 SER A N 1
ATOM 1085 C CA . SER A 1 139 ? 6.021 -6.338 -21.283 1.00 98.69 139 SER A CA 1
ATOM 1086 C C . SER A 1 139 ? 5.173 -7.599 -21.460 1.00 98.69 139 SER A C 1
ATOM 1088 O O . SER A 1 139 ? 4.000 -7.627 -21.085 1.00 98.69 139 SER A O 1
ATOM 1090 N N . LYS A 1 140 ? 5.777 -8.679 -21.969 1.00 98.69 140 LYS A N 1
ATOM 1091 C CA . LYS A 1 140 ? 5.123 -9.984 -22.109 1.00 98.69 140 LYS A CA 1
ATOM 1092 C C . LYS A 1 140 ? 4.735 -10.564 -20.748 1.00 98.69 140 LYS A C 1
ATOM 1094 O O . LYS A 1 140 ? 3.605 -11.018 -20.590 1.00 98.69 140 LYS A O 1
ATOM 1099 N N . ILE A 1 141 ? 5.631 -10.514 -19.760 1.00 98.69 141 ILE A N 1
ATOM 1100 C CA . ILE A 1 141 ? 5.345 -10.964 -18.386 1.00 98.69 141 ILE A CA 1
ATOM 1101 C C . ILE A 1 141 ? 4.171 -10.175 -17.793 1.00 98.69 141 ILE A C 1
ATOM 1103 O O . ILE A 1 141 ? 3.241 -10.779 -17.258 1.00 98.69 141 ILE A O 1
ATOM 1107 N N . ALA A 1 142 ? 4.170 -8.848 -17.937 1.00 98.69 142 ALA A N 1
ATOM 1108 C CA . ALA A 1 142 ? 3.089 -7.994 -17.451 1.00 98.69 142 ALA A CA 1
ATOM 1109 C C . ALA A 1 142 ? 1.744 -8.333 -18.117 1.00 98.69 142 ALA A C 1
ATOM 1111 O O . ALA A 1 142 ? 0.731 -8.454 -17.428 1.00 98.69 142 ALA A O 1
ATOM 1112 N N . ALA A 1 143 ? 1.734 -8.565 -19.433 1.00 98.56 143 ALA A N 1
ATOM 1113 C CA . ALA A 1 143 ? 0.531 -8.968 -20.161 1.00 98.56 143 ALA A CA 1
ATOM 1114 C C . ALA A 1 143 ? -0.010 -10.333 -19.698 1.00 98.56 143 ALA A C 1
ATOM 1116 O O . ALA A 1 143 ? -1.224 -10.500 -19.552 1.00 98.56 143 ALA A O 1
ATOM 1117 N N . TYR A 1 144 ? 0.869 -11.301 -19.417 1.00 98.50 144 TYR A N 1
ATOM 1118 C CA . TYR A 1 144 ? 0.453 -12.589 -18.853 1.00 98.50 144 TYR A CA 1
ATOM 1119 C C . TYR A 1 144 ? -0.116 -12.449 -17.446 1.00 98.50 144 TYR A C 1
ATOM 1121 O O . TYR A 1 144 ? -1.169 -13.020 -17.167 1.00 98.50 144 TYR A O 1
ATOM 1129 N N . ALA A 1 145 ? 0.542 -11.677 -16.578 1.00 98.62 145 ALA A N 1
ATOM 1130 C CA . ALA A 1 145 ? 0.047 -11.420 -15.231 1.00 98.62 145 ALA A CA 1
ATOM 1131 C C . ALA A 1 145 ? -1.340 -10.763 -15.277 1.00 98.62 145 ALA A C 1
ATOM 1133 O O . ALA A 1 145 ? -2.265 -11.234 -14.619 1.00 98.62 145 ALA A O 1
ATOM 1134 N N . PHE A 1 146 ? -1.514 -9.748 -16.127 1.00 98.38 146 PHE A N 1
ATOM 1135 C CA . PHE A 1 146 ? -2.804 -9.094 -16.336 1.00 98.38 146 PHE A CA 1
ATOM 1136 C C . PHE A 1 146 ? -3.871 -10.069 -16.853 1.00 98.38 146 PHE A C 1
ATOM 1138 O O . PHE A 1 146 ? -4.992 -10.088 -16.350 1.00 98.38 146 PHE A O 1
ATOM 1145 N N . SER A 1 147 ? -3.514 -10.941 -17.799 1.00 98.31 147 SER A N 1
ATOM 1146 C CA . SER A 1 147 ? -4.428 -11.967 -18.316 1.00 98.31 147 SER A CA 1
ATOM 1147 C C . SER A 1 147 ? -4.846 -12.962 -17.230 1.00 98.31 147 SER A C 1
ATOM 1149 O O . SER A 1 147 ? -6.005 -13.373 -17.189 1.00 98.31 147 SER A O 1
ATOM 1151 N N . ALA A 1 148 ? -3.942 -13.324 -16.317 1.00 98.31 148 ALA A N 1
ATOM 1152 C CA . ALA A 1 148 ? -4.245 -14.222 -15.205 1.00 98.31 148 ALA A CA 1
ATOM 1153 C C . ALA A 1 148 ? -5.254 -13.616 -14.212 1.00 98.31 148 ALA A C 1
ATOM 1155 O O . ALA A 1 148 ? -6.061 -14.358 -13.654 1.00 98.31 148 ALA A O 1
ATOM 1156 N N . LEU A 1 149 ? -5.288 -12.286 -14.052 1.00 98.00 149 LEU A N 1
ATOM 1157 C CA . LEU A 1 149 ? -6.278 -11.615 -13.197 1.00 98.00 149 LEU A CA 1
ATOM 1158 C C . LEU A 1 149 ? -7.720 -11.872 -13.655 1.00 98.00 149 LEU A C 1
ATOM 1160 O O . LEU A 1 149 ? -8.615 -11.925 -12.819 1.00 98.00 149 LEU A O 1
ATOM 1164 N N . SER A 1 150 ? -7.954 -12.117 -14.950 1.00 96.00 150 SER A N 1
ATOM 1165 C CA . SER A 1 150 ? -9.289 -12.480 -15.461 1.00 96.00 150 SER A CA 1
ATOM 1166 C C . SER A 1 150 ? -9.817 -13.816 -14.919 1.00 96.00 150 SER A C 1
ATOM 1168 O O . SER A 1 150 ? -11.021 -14.075 -14.974 1.00 96.00 150 SER A O 1
ATOM 1170 N N . GLN A 1 151 ? -8.932 -14.676 -14.399 1.00 96.88 151 GLN A N 1
ATOM 1171 C CA . GLN A 1 151 ? -9.307 -15.933 -13.747 1.00 96.88 151 GLN A CA 1
ATOM 1172 C C . GLN A 1 151 ? -9.748 -15.730 -12.294 1.00 96.88 151 GLN A C 1
ATOM 1174 O O . GLN A 1 151 ? -10.331 -16.639 -11.712 1.00 96.88 151 GLN A O 1
ATOM 1179 N N . ILE A 1 152 ? -9.531 -14.545 -11.712 1.00 97.25 152 ILE A N 1
ATOM 1180 C CA . ILE A 1 152 ? -10.078 -14.178 -10.403 1.00 97.25 152 ILE A CA 1
ATOM 1181 C C . ILE A 1 152 ? -11.546 -13.792 -10.606 1.00 97.25 152 ILE A C 1
ATOM 1183 O O . ILE A 1 152 ? -11.910 -12.621 -10.695 1.00 97.25 152 ILE A O 1
ATOM 1187 N N . ARG A 1 153 ? -12.392 -14.810 -10.738 1.00 95.94 153 ARG A N 1
ATOM 1188 C CA . ARG A 1 153 ? -13.844 -14.686 -10.868 1.00 95.94 153 ARG A CA 1
ATOM 1189 C C . ARG A 1 153 ? -14.522 -15.868 -10.187 1.00 95.94 153 ARG A C 1
ATOM 1191 O O . ARG A 1 153 ? -13.905 -16.909 -9.977 1.00 95.94 153 ARG A O 1
ATOM 1198 N N . VAL A 1 154 ? -15.795 -15.704 -9.855 1.00 96.62 154 VAL A N 1
ATOM 1199 C CA . VAL A 1 154 ? -16.621 -16.809 -9.363 1.00 96.62 154 VAL A CA 1
ATOM 1200 C C . VAL A 1 154 ? -17.199 -17.541 -10.570 1.00 96.62 154 VAL A C 1
ATOM 1202 O O . VAL A 1 154 ? -17.924 -16.943 -11.364 1.00 96.62 154 VAL A O 1
ATOM 1205 N N . ASP A 1 155 ? -16.880 -18.827 -10.716 1.00 96.31 155 ASP A N 1
ATOM 1206 C CA . ASP A 1 155 ? -17.535 -19.685 -11.703 1.00 96.31 155 ASP A CA 1
ATOM 1207 C C . ASP A 1 155 ? -18.933 -20.062 -11.189 1.00 96.31 155 ASP A C 1
ATOM 1209 O O . ASP A 1 155 ? -19.059 -20.771 -10.188 1.00 96.31 155 ASP A O 1
ATOM 1213 N N . ALA A 1 156 ? -19.985 -19.604 -11.870 1.00 95.06 156 ALA A N 1
ATOM 1214 C CA . ALA A 1 156 ? -21.363 -19.947 -11.521 1.00 95.06 156 ALA A CA 1
ATOM 1215 C C . ALA A 1 156 ? -21.601 -21.463 -11.669 1.00 95.06 156 ALA A C 1
ATOM 1217 O O . ALA A 1 156 ? -21.253 -22.055 -12.694 1.00 95.06 156 ALA A O 1
ATOM 1218 N N . LYS A 1 157 ? -22.172 -22.095 -10.635 1.00 95.50 157 LYS A N 1
ATOM 1219 C CA . LYS A 1 157 ? -22.490 -23.536 -10.621 1.00 95.50 157 LYS A CA 1
ATOM 1220 C C . LYS A 1 157 ? -23.987 -23.812 -10.583 1.00 95.50 157 LYS A C 1
ATOM 1222 O O . LYS A 1 157 ? -24.450 -24.681 -11.309 1.00 95.50 157 LYS A O 1
ATOM 1227 N N . GLU A 1 158 ? -24.720 -23.065 -9.774 1.00 94.38 158 GLU A N 1
ATOM 1228 C CA . GLU A 1 158 ? -26.162 -23.194 -9.591 1.00 94.38 158 GLU A CA 1
ATOM 1229 C C . GLU A 1 158 ? -26.794 -21.808 -9.457 1.00 94.38 158 GLU A C 1
ATOM 1231 O O . GLU A 1 158 ? -26.109 -20.832 -9.128 1.00 94.38 158 GLU A O 1
ATOM 1236 N N . ASP A 1 159 ? -28.094 -21.724 -9.732 1.00 91.56 159 ASP A N 1
ATOM 1237 C CA . ASP A 1 159 ? -28.836 -20.479 -9.596 1.00 91.56 159 ASP A CA 1
ATOM 1238 C C . ASP A 1 159 ? -28.995 -20.133 -8.114 1.00 91.56 159 ASP A C 1
ATOM 1240 O O . ASP A 1 159 ? -29.595 -20.874 -7.338 1.00 91.56 159 ASP A O 1
ATOM 1244 N N . LEU A 1 160 ? -28.482 -18.967 -7.717 1.00 93.88 160 LEU A N 1
ATOM 1245 C CA . LEU A 1 160 ? -28.631 -18.461 -6.348 1.00 93.88 160 LEU A CA 1
ATOM 1246 C C . LEU A 1 160 ? -30.051 -17.955 -6.058 1.00 93.88 160 LEU A C 1
ATOM 1248 O O . LEU A 1 160 ? -30.420 -17.757 -4.902 1.00 93.88 160 LEU A O 1
ATOM 1252 N N . VAL A 1 161 ? -30.837 -17.703 -7.105 1.00 93.19 161 VAL A N 1
ATOM 1253 C CA . VAL A 1 161 ? -32.196 -17.173 -7.016 1.00 93.19 161 VAL A CA 1
ATOM 1254 C C . VAL A 1 161 ? -33.096 -18.018 -7.902 1.00 93.19 161 VAL A C 1
ATOM 1256 O O . VAL A 1 161 ? -32.866 -18.119 -9.103 1.00 93.19 161 VAL A O 1
ATOM 1259 N N . VAL A 1 162 ? -34.148 -18.583 -7.317 1.00 91.44 162 VAL A N 1
ATOM 1260 C CA . VAL A 1 162 ? -35.196 -19.303 -8.046 1.00 91.44 162 VAL A CA 1
ATOM 1261 C C . VAL A 1 162 ? -36.495 -18.512 -7.996 1.00 91.44 162 VAL A C 1
ATOM 1263 O O . VAL A 1 162 ? -36.858 -17.952 -6.959 1.00 91.44 162 VAL A O 1
ATOM 1266 N N . GLN A 1 163 ? -37.206 -18.456 -9.122 1.00 87.31 163 GLN A N 1
ATOM 1267 C CA . GLN A 1 163 ? -38.523 -17.836 -9.171 1.00 87.31 163 GLN A CA 1
ATOM 1268 C C . GLN A 1 163 ? -39.588 -18.882 -8.860 1.00 87.31 163 GLN A C 1
ATOM 1270 O O . GLN A 1 163 ? -39.759 -19.857 -9.588 1.00 87.31 163 GLN A O 1
ATOM 1275 N N . PHE A 1 164 ? -40.330 -18.657 -7.783 1.00 84.44 164 PHE A N 1
ATOM 1276 C CA . PHE A 1 164 ? -41.503 -19.460 -7.480 1.00 84.44 164 PHE A CA 1
ATOM 1277 C C . PHE A 1 164 ? -42.696 -18.902 -8.261 1.00 84.44 164 PHE A C 1
ATOM 1279 O O . PHE A 1 164 ? -43.190 -17.816 -7.963 1.00 84.44 164 PHE A O 1
ATOM 1286 N N . GLY A 1 165 ? -43.132 -19.640 -9.281 1.00 78.62 165 GLY A N 1
ATOM 1287 C CA . GLY A 1 165 ? -44.384 -19.417 -10.002 1.00 78.62 165 GLY A CA 1
ATOM 1288 C C . GLY A 1 165 ? -45.258 -20.666 -9.918 1.00 78.62 165 GLY A C 1
ATOM 1289 O O . GLY A 1 165 ? -44.747 -21.782 -9.986 1.00 78.62 165 GLY A O 1
ATOM 1290 N N . ILE A 1 166 ? -46.564 -20.479 -9.733 1.00 67.12 166 ILE A N 1
ATOM 1291 C CA . ILE A 1 166 ? -47.561 -21.557 -9.804 1.00 67.12 166 ILE A CA 1
ATOM 1292 C C . ILE A 1 166 ? -47.970 -21.695 -11.287 1.00 67.12 166 ILE A C 1
ATOM 1294 O O . ILE A 1 166 ? -48.115 -20.651 -11.928 1.00 67.12 166 ILE A O 1
ATOM 1298 N N . PRO A 1 167 ? -48.101 -22.919 -11.841 1.00 68.81 167 PRO A N 1
ATOM 1299 C CA . PRO A 1 167 ? -48.561 -23.134 -13.217 1.00 68.81 167 PRO A CA 1
ATOM 1300 C C . PRO A 1 167 ? -49.977 -22.609 -13.483 1.00 68.81 167 PRO A C 1
ATOM 1302 O O . PRO A 1 167 ? -50.792 -22.569 -12.531 1.00 68.81 167 PRO A O 1
#

Radius of gyration: 32.58 Å; chains: 1; bounding box: 78×69×82 Å

InterPro domains:
  IPR028209 LAMTOR1/MEH1 [PF15454] (23-91)
  IPR028209 LAMTOR1/MEH1 [SM01262] (21-96)

Foldseek 3Di:
DDPDDPVVVVVVVVVVVVVVPPPPPPLDDPDDDDDDDDDDDDDDDDDDDVVVVVVVVVVVVVVVVVVVSPDDDPPCPPPPDDDPVVVVVVVVVVVVVCVVVVVVDDDPPDDDDDDDPDPCVVVVVPDDDDDVVVVVVVVVVVVVVVVVVVVPDDDDDDDPDDDDDDD

Sequence (167 aa):
MSCLPLGAELFYILLHYLQDQGERQHLLPPNETLPNRTQNGSEPNCTNNPSARTDEQALLSRILARTAQNIIDVSAVESQGMEQHECMDRARQYSTKLAKLSGNLTHWRKVPPLPSLTAQPHQILASDPVPYADIQQVSKIAAYAFSALSQIRVDAKEDLVVQFGIP